Protein AF-A0A2E8RL65-F1 (afdb_monomer)

Structure (mmCIF, N/CA/C/O backbone):
data_AF-A0A2E8RL65-F1
#
_entry.id   AF-A0A2E8RL65-F1
#
loop_
_atom_site.group_PDB
_atom_site.id
_atom_site.type_symbol
_atom_site.label_atom_id
_atom_site.label_alt_id
_atom_site.label_comp_id
_atom_site.label_asym_id
_atom_site.label_entity_id
_atom_site.label_seq_id
_atom_site.pdbx_PDB_ins_code
_atom_site.Cartn_x
_atom_site.Cartn_y
_atom_site.Cartn_z
_atom_site.occupancy
_atom_site.B_iso_or_equiv
_atom_site.auth_seq_id
_atom_site.auth_comp_id
_atom_site.auth_asym_id
_atom_site.auth_atom_id
_atom_site.pdbx_PDB_model_num
ATOM 1 N N . MET A 1 1 ? -11.481 -16.971 -0.835 1.00 38.06 1 MET A N 1
ATOM 2 C CA . MET A 1 1 ? -11.045 -15.606 -0.467 1.00 38.06 1 MET A CA 1
ATOM 3 C C . MET A 1 1 ? -11.999 -15.081 0.589 1.00 38.06 1 MET A C 1
ATOM 5 O O . MET A 1 1 ? -13.199 -15.176 0.374 1.00 38.06 1 MET A O 1
ATOM 9 N N . LEU A 1 2 ? -11.493 -14.593 1.722 1.00 47.88 2 LEU A N 1
ATOM 10 C CA . LEU A 1 2 ? -12.307 -13.870 2.701 1.00 47.88 2 LEU A CA 1
ATOM 11 C C . LEU A 1 2 ? -12.476 -12.434 2.198 1.00 47.88 2 LEU A C 1
ATOM 13 O O . LEU A 1 2 ? -11.500 -11.692 2.124 1.00 47.88 2 LEU A O 1
ATOM 17 N N . SER A 1 3 ? -13.695 -12.054 1.826 1.00 72.75 3 SER A N 1
ATOM 18 C CA . SER A 1 3 ? -14.022 -10.657 1.536 1.00 72.75 3 SER A CA 1
ATOM 19 C C . SER A 1 3 ? -14.294 -9.938 2.852 1.00 72.75 3 SER A C 1
ATOM 21 O O . SER A 1 3 ? -15.308 -10.195 3.507 1.00 72.75 3 SER A O 1
ATOM 23 N N . LEU A 1 4 ? -13.371 -9.065 3.252 1.00 78.19 4 LEU A N 1
ATOM 24 C CA . LEU A 1 4 ? -13.542 -8.214 4.425 1.00 78.19 4 LEU A CA 1
ATOM 25 C C . LEU A 1 4 ? -14.725 -7.256 4.204 1.00 78.19 4 LEU A C 1
ATOM 27 O O . LEU A 1 4 ? -14.894 -6.705 3.117 1.00 78.19 4 LEU A O 1
ATOM 31 N N . GLN A 1 5 ? -15.544 -7.091 5.235 1.00 83.12 5 GLN A N 1
ATOM 32 C CA . GLN A 1 5 ? -16.647 -6.141 5.312 1.00 83.12 5 GLN A CA 1
ATOM 33 C C . GLN A 1 5 ? -16.114 -4.809 5.838 1.00 83.12 5 GLN A C 1
ATOM 35 O O . GLN A 1 5 ? -15.215 -4.844 6.671 1.00 83.12 5 GLN A O 1
ATOM 40 N N . PRO A 1 6 ? -16.635 -3.667 5.368 1.00 78.19 6 PRO A N 1
ATOM 41 C CA . PRO A 1 6 ? -16.271 -2.349 5.880 1.00 78.19 6 PRO A CA 1
ATOM 42 C C . PRO A 1 6 ? -16.729 -2.146 7.326 1.00 78.19 6 PRO A C 1
ATOM 44 O O . PRO A 1 6 ? -17.664 -2.802 7.781 1.00 78.19 6 PRO A O 1
ATOM 47 N N . GLU A 1 7 ? -16.081 -1.214 8.028 1.00 79.81 7 GLU A N 1
ATOM 48 C CA . GLU A 1 7 ? -16.399 -0.823 9.420 1.00 79.81 7 GLU A CA 1
ATOM 49 C C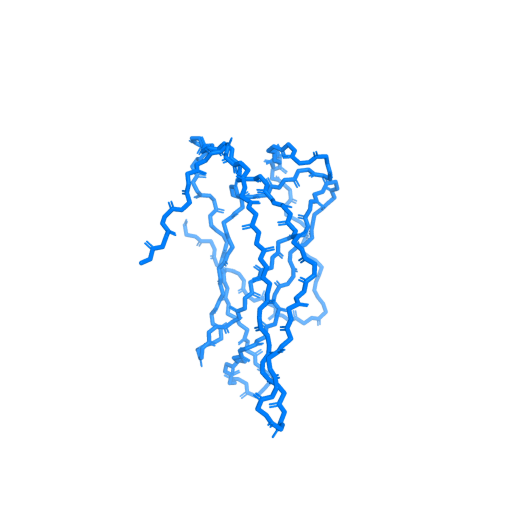 . GLU A 1 7 ? -16.412 -1.988 10.414 1.00 79.81 7 GLU A C 1
ATOM 51 O O . GLU A 1 7 ? -16.988 -1.915 11.498 1.00 79.81 7 GLU A O 1
ATOM 56 N N . GLN A 1 8 ? -15.726 -3.068 10.059 1.00 79.94 8 GLN A N 1
ATOM 57 C CA . GLN A 1 8 ? -15.658 -4.281 10.845 1.00 79.94 8 GLN A CA 1
ATOM 58 C C . GLN A 1 8 ? -14.250 -4.452 11.406 1.00 79.94 8 GLN A C 1
ATOM 60 O O . GLN A 1 8 ? -13.251 -4.383 10.679 1.00 79.94 8 GLN A O 1
ATOM 65 N N . THR A 1 9 ? -14.176 -4.708 12.712 1.00 81.19 9 THR A N 1
ATOM 66 C CA . THR A 1 9 ? -12.943 -5.129 13.381 1.00 81.19 9 THR A CA 1
ATOM 67 C C . THR A 1 9 ? -12.696 -6.608 13.126 1.00 81.19 9 THR A C 1
ATOM 69 O O . THR A 1 9 ? -13.578 -7.442 13.350 1.00 81.19 9 THR A O 1
ATOM 72 N N . TYR A 1 10 ? -11.483 -6.916 12.682 1.00 78.19 10 TYR A N 1
ATOM 73 C CA . TYR A 1 10 ? -10.963 -8.254 12.445 1.00 78.19 10 TYR A CA 1
ATOM 74 C C . TYR A 1 10 ? -9.807 -8.541 13.385 1.00 78.19 10 TYR A C 1
ATOM 76 O O . TYR A 1 10 ? -9.054 -7.641 13.751 1.00 78.19 10 TYR A O 1
ATOM 84 N N . PHE A 1 11 ? -9.649 -9.816 13.722 1.00 81.50 11 PHE A N 1
ATOM 85 C CA . PHE A 1 11 ? -8.525 -10.324 14.491 1.00 81.50 11 PHE A CA 1
ATOM 86 C C . PHE A 1 11 ? -7.680 -11.215 13.588 1.00 81.50 11 PHE A C 1
ATOM 88 O O . PHE A 1 11 ? -8.214 -12.066 12.877 1.00 81.50 11 PHE A O 1
ATOM 95 N N . VAL A 1 12 ? -6.370 -11.006 13.601 1.00 73.44 12 VAL A N 1
ATOM 96 C CA . VAL A 1 12 ? -5.412 -11.748 12.784 1.00 73.44 12 VAL A CA 1
ATOM 97 C C . VAL A 1 12 ? -4.299 -12.295 13.664 1.00 73.44 12 VAL A C 1
ATOM 99 O O . VAL A 1 12 ? -3.826 -11.629 14.585 1.00 73.44 12 VAL A O 1
ATOM 102 N N . GLN A 1 13 ? -3.877 -13.518 13.364 1.00 83.94 13 GLN A N 1
ATOM 103 C CA . GLN A 1 13 ? -2.719 -14.158 13.964 1.00 83.94 13 GLN A CA 1
ATOM 104 C C . GLN A 1 13 ? -1.853 -14.706 12.837 1.00 83.94 13 GLN A C 1
ATOM 106 O O . GLN A 1 13 ? -2.343 -15.440 11.979 1.00 83.94 13 GLN A O 1
ATOM 111 N N . ALA A 1 14 ? -0.581 -14.321 12.817 1.00 70.06 14 ALA A N 1
ATOM 112 C CA . ALA A 1 14 ? 0.371 -14.879 11.875 1.00 70.06 14 ALA A CA 1
ATOM 113 C C . ALA A 1 14 ? 0.848 -16.244 12.375 1.00 70.06 14 ALA A C 1
ATOM 115 O O . ALA A 1 14 ? 1.108 -16.425 13.566 1.00 70.06 14 ALA A O 1
ATOM 116 N N . GLU A 1 15 ? 0.996 -17.177 11.444 1.00 85.62 15 GLU A N 1
ATOM 117 C CA . GLU A 1 15 ? 1.612 -18.478 11.654 1.00 85.62 15 GLU A CA 1
ATOM 118 C C . GLU A 1 15 ? 2.896 -18.542 10.826 1.00 85.62 15 GLU A C 1
ATOM 120 O O . GLU A 1 15 ? 2.907 -18.178 9.649 1.00 85.62 15 GLU A O 1
ATOM 125 N N . VAL A 1 16 ? 3.992 -18.975 11.443 1.00 69.31 16 VAL A N 1
ATOM 126 C CA . VAL A 1 16 ? 5.285 -19.146 10.780 1.00 69.31 16 VAL A CA 1
ATOM 127 C C . VAL A 1 16 ? 5.808 -20.535 11.093 1.00 69.31 16 VAL A C 1
ATOM 129 O O . VAL A 1 16 ? 5.847 -20.939 12.250 1.00 69.31 16 VAL A O 1
ATOM 132 N N . THR A 1 17 ? 6.256 -21.248 10.065 1.00 80.00 17 THR A N 1
ATOM 133 C CA . THR A 1 17 ? 6.977 -22.513 10.227 1.00 80.00 17 THR A CA 1
ATOM 134 C C . THR A 1 17 ? 8.474 -22.245 10.123 1.00 80.00 17 THR A C 1
ATOM 136 O O . THR A 1 17 ? 8.925 -21.631 9.153 1.00 80.00 17 THR A O 1
ATOM 139 N N . ASP A 1 18 ? 9.252 -22.657 11.123 1.00 76.81 18 ASP A N 1
ATOM 140 C CA . ASP A 1 18 ? 10.709 -22.527 11.071 1.00 76.81 18 ASP A CA 1
ATOM 141 C C . ASP A 1 18 ? 11.373 -23.632 10.229 1.00 76.81 18 ASP A C 1
ATOM 143 O O . ASP A 1 18 ? 10.727 -24.533 9.694 1.00 76.81 18 ASP A O 1
ATOM 147 N N . ARG A 1 19 ? 12.700 -23.556 10.076 1.00 73.94 19 ARG A N 1
ATOM 148 C CA . ARG A 1 19 ? 13.472 -24.497 9.243 1.00 73.94 19 ARG A CA 1
ATOM 149 C C . ARG A 1 19 ? 13.447 -25.934 9.772 1.00 73.94 19 ARG A C 1
ATOM 151 O O . ARG A 1 19 ? 13.831 -26.844 9.044 1.00 73.94 19 ARG A O 1
ATOM 158 N N . GLN A 1 20 ? 13.037 -26.130 11.022 1.00 86.56 20 GLN A N 1
ATOM 159 C CA . GLN A 1 20 ? 12.898 -27.426 11.675 1.00 86.56 20 GLN A CA 1
ATOM 160 C C . GLN A 1 20 ? 11.460 -27.960 11.588 1.00 86.56 20 GLN A C 1
ATOM 162 O O . GLN A 1 20 ? 11.184 -29.042 12.102 1.00 86.56 20 GLN A O 1
ATOM 167 N N . GLY A 1 21 ? 10.552 -27.230 10.930 1.00 86.56 21 GLY A N 1
ATOM 168 C CA . GLY A 1 21 ? 9.146 -27.602 10.802 1.00 86.56 21 GLY A CA 1
ATOM 169 C C . GLY A 1 21 ? 8.303 -27.236 12.023 1.00 86.56 21 GLY A C 1
ATOM 170 O O . GLY A 1 21 ? 7.159 -27.678 12.118 1.00 86.56 21 GLY A O 1
ATOM 171 N N . VAL A 1 22 ? 8.835 -26.450 12.965 1.00 89.62 22 VAL A N 1
ATOM 172 C CA . VAL A 1 22 ? 8.083 -26.033 14.151 1.00 89.62 22 VAL A CA 1
ATOM 173 C C . VAL A 1 22 ? 7.235 -24.816 13.810 1.00 89.62 22 VAL A C 1
ATOM 175 O O . VAL A 1 22 ? 7.737 -23.793 13.341 1.00 89.62 22 VAL A O 1
ATOM 178 N N . V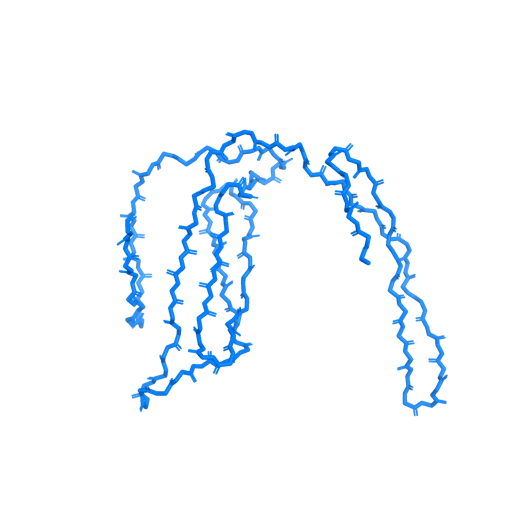AL A 1 23 ? 5.939 -24.929 14.088 1.00 87.75 23 VAL A N 1
ATOM 179 C CA . VAL A 1 23 ? 4.969 -23.850 13.915 1.00 87.75 23 VAL A CA 1
ATOM 180 C C . VAL A 1 23 ? 5.021 -22.899 15.111 1.00 87.75 23 VAL A C 1
ATOM 182 O O . VAL A 1 23 ? 5.007 -23.322 16.268 1.00 87.75 23 VAL A O 1
ATOM 185 N N . LYS A 1 24 ? 5.080 -21.598 14.832 1.00 73.50 24 LYS A N 1
ATOM 186 C CA . LYS A 1 24 ? 5.033 -20.510 15.811 1.00 73.50 24 LYS A CA 1
ATOM 187 C C . LYS A 1 24 ? 3.933 -19.535 15.431 1.00 73.50 24 LYS A 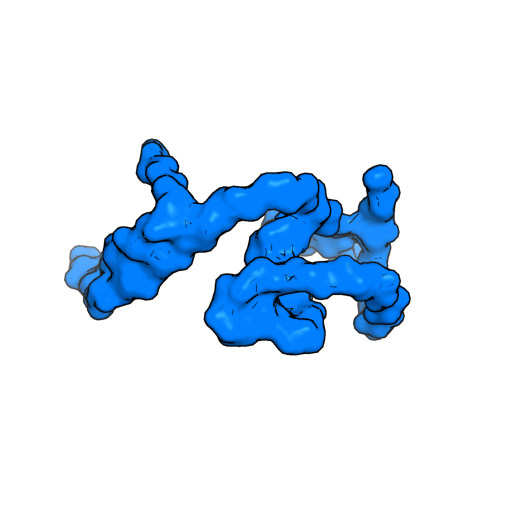C 1
ATOM 189 O O . LYS A 1 24 ? 3.756 -19.221 14.257 1.00 73.50 24 LYS A O 1
ATOM 194 N N . HIS A 1 25 ? 3.255 -19.007 16.440 1.00 77.00 25 HIS A N 1
ATOM 195 C CA . HIS A 1 25 ? 2.202 -18.019 16.254 1.00 77.00 25 HIS A CA 1
ATOM 196 C C . HIS A 1 25 ? 2.632 -16.652 16.784 1.00 77.00 25 HIS A C 1
ATOM 198 O O . HIS A 1 25 ? 3.316 -16.558 17.806 1.00 77.00 25 HIS A O 1
ATOM 204 N N . SER A 1 26 ? 2.202 -15.586 16.112 1.00 67.75 26 SER A N 1
ATOM 205 C CA . SER A 1 26 ? 2.278 -14.233 16.662 1.00 67.75 26 SER A CA 1
ATOM 206 C C . SER A 1 26 ? 1.239 -14.031 17.778 1.00 67.75 26 SER A C 1
ATOM 208 O O . SER A 1 26 ? 0.303 -14.826 17.921 1.00 67.75 26 SER A O 1
ATOM 210 N N . PRO A 1 27 ? 1.321 -12.924 18.536 1.00 73.31 27 PRO A N 1
ATOM 211 C CA . PRO A 1 27 ? 0.161 -12.398 19.246 1.00 73.31 27 PRO A CA 1
ATOM 212 C C . PRO A 1 27 ? -1.016 -12.159 18.289 1.00 73.31 27 PRO A C 1
ATOM 214 O O . PRO A 1 27 ? -0.815 -11.901 17.097 1.00 73.31 27 PRO A O 1
ATOM 217 N N . ILE A 1 28 ? -2.237 -12.224 18.823 1.00 75.94 28 ILE A N 1
ATOM 218 C CA . ILE A 1 28 ? -3.440 -11.827 18.088 1.00 75.94 28 ILE A CA 1
ATOM 219 C C . ILE A 1 28 ? -3.444 -10.302 17.989 1.00 75.94 28 ILE A C 1
ATOM 221 O O . ILE A 1 28 ? -3.409 -9.606 19.004 1.00 75.94 28 ILE A O 1
ATOM 225 N N . MET A 1 29 ? -3.491 -9.789 16.764 1.00 58.97 29 MET A N 1
ATOM 226 C CA . MET A 1 29 ? -3.636 -8.365 16.474 1.00 58.97 29 MET A CA 1
ATOM 227 C C . MET A 1 29 ? -5.056 -8.088 16.000 1.00 58.97 29 MET A C 1
ATOM 229 O O . MET A 1 29 ? -5.702 -8.970 15.438 1.00 58.97 29 MET A O 1
ATOM 233 N N . SER A 1 30 ? -5.532 -6.860 16.186 1.00 71.31 30 SER A N 1
ATOM 234 C CA . SER A 1 30 ? -6.807 -6.428 15.615 1.00 71.31 30 SER A CA 1
ATOM 235 C C . SER A 1 30 ? -6.613 -5.259 14.666 1.00 71.31 30 SER A C 1
ATOM 237 O O . SER A 1 30 ? -5.729 -4.430 14.880 1.00 71.31 30 SER A O 1
ATOM 239 N N . PHE A 1 31 ? -7.435 -5.201 13.625 1.00 68.62 31 PHE A N 1
ATOM 240 C CA . PHE A 1 31 ? -7.543 -4.042 12.751 1.00 68.62 31 PHE A CA 1
ATOM 241 C C . PHE A 1 31 ? -9.010 -3.803 12.404 1.00 68.62 31 PHE A C 1
ATOM 243 O O . PHE A 1 31 ? -9.771 -4.753 12.217 1.00 68.62 31 PHE A O 1
ATOM 250 N N . THR A 1 32 ? -9.413 -2.541 12.307 1.00 66.38 32 THR A N 1
ATOM 251 C CA . THR A 1 32 ? -10.753 -2.161 11.851 1.00 66.38 32 THR A CA 1
ATOM 252 C C . THR A 1 32 ? -10.664 -1.718 10.404 1.00 66.38 32 THR A C 1
ATOM 254 O O . THR A 1 32 ? -9.872 -0.847 10.046 1.00 66.38 32 THR A O 1
ATOM 257 N N . THR A 1 33 ? -11.454 -2.357 9.552 1.00 64.06 33 THR A N 1
ATOM 258 C CA . THR A 1 33 ? -11.617 -1.924 8.164 1.00 64.06 33 THR A CA 1
ATOM 259 C C . THR A 1 33 ? -12.333 -0.580 8.118 1.00 64.06 33 THR A C 1
ATOM 261 O O . THR A 1 33 ? -13.193 -0.274 8.939 1.00 64.06 33 THR A O 1
ATOM 264 N N . SER A 1 34 ? -11.969 0.252 7.152 1.00 60.16 34 SER A N 1
ATOM 265 C CA . SER A 1 34 ? -12.610 1.554 6.982 1.00 60.16 34 SER A CA 1
ATOM 266 C C . SER A 1 34 ? -14.053 1.430 6.492 1.00 60.16 34 SER A C 1
ATOM 268 O O . SER A 1 34 ? -14.412 0.439 5.855 1.00 60.16 34 SER A O 1
ATOM 270 N N . ALA A 1 35 ? -14.841 2.485 6.708 1.00 62.72 35 ALA A N 1
ATOM 271 C CA . ALA A 1 35 ? -16.058 2.736 5.938 1.00 62.72 35 ALA A CA 1
ATOM 272 C C . ALA A 1 35 ? -15.763 2.697 4.441 1.00 62.72 35 ALA A C 1
ATOM 274 O O . ALA A 1 35 ? -14.709 3.176 3.998 1.00 62.72 35 ALA A O 1
ATOM 275 N N . VAL A 1 36 ? -16.699 2.152 3.657 1.00 62.53 36 VAL A N 1
ATOM 276 C CA . VAL A 1 36 ? -16.660 2.330 2.202 1.00 62.53 36 VAL A CA 1
ATOM 277 C C . VAL A 1 36 ? -16.947 3.798 1.946 1.00 62.53 36 VAL A C 1
ATOM 279 O O . VAL A 1 36 ? -18.092 4.241 1.965 1.00 62.53 36 VAL A O 1
ATOM 282 N N . GLY A 1 37 ? -15.889 4.570 1.724 1.00 57.12 37 GLY A N 1
ATOM 283 C CA . GLY A 1 37 ? -16.046 5.901 1.174 1.00 57.12 37 GLY A CA 1
ATOM 284 C C . GLY A 1 37 ? -16.670 5.780 -0.213 1.00 57.12 37 GLY A C 1
ATOM 285 O O . GLY A 1 37 ? -16.175 5.037 -1.054 1.00 57.12 37 GLY A O 1
ATOM 286 N N . THR A 1 38 ? -17.716 6.554 -0.488 1.00 50.75 38 THR A N 1
ATOM 287 C CA . THR A 1 38 ? -18.231 6.771 -1.852 1.00 50.75 38 THR A CA 1
ATOM 288 C C . THR A 1 38 ? -17.315 7.685 -2.675 1.00 50.75 38 THR A C 1
ATOM 290 O O . THR A 1 38 ? -17.711 8.180 -3.730 1.00 50.75 38 THR A O 1
ATOM 293 N N . GLY A 1 39 ? -16.108 7.972 -2.173 1.00 51.34 39 GLY A N 1
ATOM 294 C CA . GLY A 1 39 ? -15.118 8.773 -2.871 1.00 51.34 39 GLY A CA 1
ATOM 295 C C . GLY A 1 39 ? -14.784 8.107 -4.196 1.00 51.34 39 GLY A C 1
ATOM 296 O O . GLY A 1 39 ? -14.516 6.906 -4.240 1.00 51.34 39 GLY A O 1
ATOM 297 N N . GLN A 1 40 ? -14.820 8.879 -5.282 1.00 54.84 40 GLN A N 1
ATOM 298 C CA . GLN A 1 40 ? -14.352 8.367 -6.559 1.00 54.84 40 GLN A CA 1
ATOM 299 C C . GLN A 1 40 ? -12.909 7.879 -6.380 1.00 54.84 40 GLN A C 1
ATOM 301 O O . GLN A 1 40 ? -12.090 8.630 -5.836 1.00 54.84 40 GLN A O 1
ATOM 306 N N . PRO A 1 41 ? -12.593 6.630 -6.766 1.00 63.59 41 PRO A N 1
ATOM 307 C CA . PRO A 1 41 ? -11.252 6.100 -6.611 1.00 63.59 41 PRO A CA 1
ATOM 308 C C . PRO A 1 41 ? -10.292 6.996 -7.383 1.00 63.59 41 PRO A C 1
ATOM 310 O O . PRO A 1 41 ? -10.342 7.078 -8.608 1.00 63.59 41 PRO A O 1
ATOM 313 N N . LYS A 1 42 ? -9.423 7.691 -6.651 1.00 76.25 42 LYS A N 1
ATOM 314 C CA . LYS A 1 42 ? -8.371 8.499 -7.249 1.00 76.25 42 LYS A CA 1
ATOM 315 C C . LYS A 1 42 ? -7.108 7.665 -7.256 1.00 76.25 42 LYS A C 1
ATOM 317 O O . LYS A 1 42 ? -6.397 7.590 -6.260 1.00 76.25 42 LYS A O 1
ATOM 322 N N . VAL A 1 43 ? -6.885 6.966 -8.359 1.00 79.69 43 VAL A N 1
ATOM 323 C CA . VAL A 1 43 ? -5.735 6.079 -8.513 1.00 79.69 43 VAL A CA 1
ATOM 324 C C . VAL A 1 43 ? -4.557 6.882 -9.042 1.00 79.69 43 VAL A C 1
ATOM 326 O O . VAL A 1 43 ? -4.681 7.586 -10.039 1.00 79.69 43 V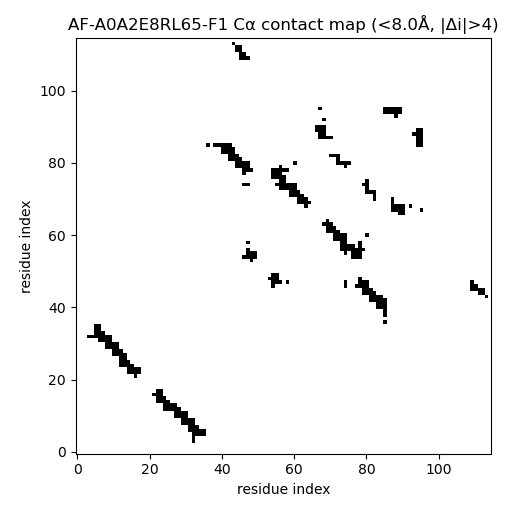AL A O 1
ATOM 329 N N . VAL A 1 44 ? -3.408 6.752 -8.389 1.00 80.25 44 VAL A N 1
ATOM 330 C CA . VAL A 1 44 ? -2.117 7.111 -8.977 1.00 80.25 44 VAL A CA 1
ATOM 331 C C . VAL A 1 44 ? -1.366 5.838 -9.306 1.00 80.25 44 VAL A C 1
ATOM 333 O O . VAL A 1 44 ? -1.457 4.843 -8.587 1.00 80.25 44 VAL A O 1
ATOM 336 N N . TYR A 1 45 ? -0.643 5.859 -10.410 1.00 84.94 45 TYR A N 1
ATOM 337 C CA . TYR A 1 45 ? 0.118 4.721 -10.889 1.00 84.94 45 TYR A CA 1
ATOM 338 C C . TYR A 1 45 ? 1.397 5.216 -11.545 1.00 84.94 45 TYR A C 1
ATOM 340 O O . TYR A 1 45 ? 1.518 6.380 -11.937 1.00 84.94 45 TYR A O 1
ATOM 348 N N . GLY A 1 46 ? 2.359 4.318 -11.664 1.00 82.25 46 GLY A N 1
ATOM 349 C CA . GLY A 1 46 ? 3.626 4.629 -12.292 1.00 82.25 46 GLY A CA 1
ATOM 350 C C . GLY A 1 46 ? 4.415 3.374 -12.592 1.00 82.25 46 GLY A C 1
ATOM 351 O O . GLY A 1 46 ? 3.942 2.251 -12.403 1.00 82.25 46 GLY A O 1
ATOM 352 N N . LYS A 1 47 ? 5.633 3.586 -13.081 1.00 87.19 47 LYS A N 1
ATOM 353 C CA . LYS A 1 47 ? 6.575 2.523 -13.399 1.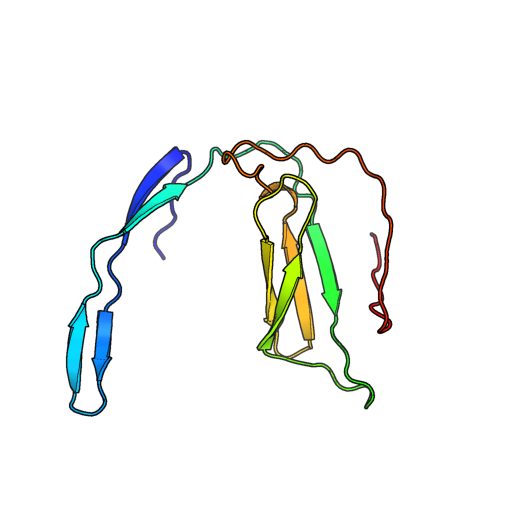00 87.19 47 LYS A CA 1
ATOM 354 C C . LYS A 1 47 ? 7.951 2.880 -12.859 1.00 87.19 47 LYS A C 1
ATOM 356 O O . LYS A 1 47 ? 8.413 3.998 -13.078 1.00 87.19 47 LYS A O 1
ATOM 361 N N . VAL A 1 48 ? 8.601 1.940 -12.183 1.00 79.00 48 VAL A N 1
ATOM 362 C CA . VAL A 1 48 ? 9.990 2.083 -11.739 1.00 79.00 48 VAL A CA 1
ATOM 363 C C . VAL A 1 48 ? 10.900 1.429 -12.772 1.00 79.00 48 VAL A C 1
ATOM 365 O O . VAL A 1 48 ? 10.776 0.241 -13.073 1.00 79.00 48 VAL A O 1
ATOM 368 N N . ILE A 1 49 ? 11.805 2.229 -13.327 1.00 84.25 49 ILE A N 1
ATOM 369 C CA . ILE A 1 49 ? 12.802 1.818 -14.314 1.00 84.25 49 ILE A CA 1
ATOM 370 C C . ILE A 1 49 ? 14.185 2.133 -13.739 1.00 84.25 49 ILE A C 1
ATOM 372 O O . ILE A 1 49 ? 14.387 3.218 -13.194 1.00 84.25 49 ILE A O 1
ATOM 376 N N . GLY A 1 50 ? 15.114 1.183 -13.830 1.00 77.56 50 GLY A N 1
ATOM 377 C CA . GLY A 1 50 ? 16.509 1.372 -13.449 1.00 77.56 50 GLY A CA 1
ATOM 378 C C . GLY A 1 50 ? 17.263 2.259 -14.440 1.00 77.56 50 GLY A C 1
ATOM 379 O O . GLY A 1 50 ? 16.798 2.535 -15.546 1.00 77.56 50 GLY A O 1
ATOM 380 N N . LEU A 1 51 ? 18.468 2.692 -14.066 1.00 82.06 51 LEU A N 1
ATOM 381 C CA . LEU A 1 51 ? 19.334 3.488 -14.950 1.00 82.06 51 LEU A CA 1
ATOM 382 C C . LEU A 1 51 ? 19.775 2.722 -16.211 1.00 82.06 51 LEU A C 1
ATOM 384 O O . LEU A 1 51 ? 20.180 3.333 -17.197 1.00 82.06 51 LEU A O 1
ATOM 388 N N . ASP A 1 52 ? 19.668 1.396 -16.189 1.00 86.50 52 ASP A N 1
ATOM 389 C CA . ASP A 1 52 ? 19.882 0.493 -17.321 1.00 86.50 52 ASP A CA 1
ATOM 390 C C . ASP A 1 52 ? 18.685 0.429 -18.291 1.00 86.50 52 ASP A C 1
ATOM 392 O O . ASP A 1 52 ? 18.761 -0.226 -19.330 1.00 86.50 52 ASP A O 1
ATOM 396 N N . GLY A 1 53 ? 17.581 1.114 -17.978 1.00 83.56 53 GLY A N 1
ATOM 397 C CA . GLY A 1 53 ? 16.354 1.095 -18.768 1.00 83.56 53 GLY A CA 1
ATOM 398 C C . GLY A 1 53 ? 15.476 -0.136 -18.528 1.00 83.56 53 GLY A C 1
ATOM 399 O O . GLY A 1 53 ? 14.418 -0.253 -19.157 1.00 83.56 53 GLY A O 1
ATOM 400 N N . HIS A 1 54 ? 15.860 -1.036 -17.619 1.00 86.81 54 HIS A N 1
ATOM 401 C CA . HIS A 1 54 ? 15.079 -2.221 -17.284 1.00 86.81 54 HIS A CA 1
ATOM 402 C C . HIS A 1 54 ? 14.086 -1.944 -16.144 1.00 86.81 54 HIS A C 1
ATOM 404 O O . HIS A 1 54 ? 14.356 -1.129 -15.260 1.00 86.81 54 HIS A O 1
ATOM 410 N N . PRO A 1 55 ? 12.907 -2.592 -16.135 1.00 87.25 55 PRO A N 1
ATOM 411 C CA . PRO A 1 55 ? 11.982 -2.459 -15.019 1.00 87.25 55 PRO A CA 1
ATOM 412 C C . PRO A 1 55 ? 12.550 -3.005 -13.713 1.00 87.25 55 PRO A C 1
ATOM 414 O O . PRO A 1 55 ? 13.199 -4.051 -13.710 1.00 87.25 55 PRO A O 1
ATOM 417 N N . LYS A 1 56 ? 12.239 -2.335 -12.600 1.00 80.50 56 LYS A N 1
ATOM 418 C CA . LYS A 1 56 ? 12.574 -2.823 -11.259 1.00 80.50 56 LYS A CA 1
ATOM 419 C C . LYS A 1 56 ? 11.347 -3.444 -10.595 1.00 80.50 56 LYS A C 1
ATOM 421 O O . LYS A 1 56 ? 10.414 -2.731 -10.220 1.00 80.50 56 LYS A O 1
ATOM 426 N N . ALA A 1 57 ? 11.351 -4.767 -10.484 1.00 88.19 57 ALA A N 1
ATOM 427 C CA . ALA A 1 57 ? 10.318 -5.542 -9.805 1.00 88.19 57 ALA A CA 1
ATOM 428 C C . ALA A 1 57 ? 10.553 -5.607 -8.289 1.00 88.19 57 ALA A C 1
ATOM 430 O O . ALA A 1 57 ? 11.678 -5.409 -7.834 1.00 88.19 57 ALA A O 1
ATOM 431 N N . ASP A 1 58 ? 9.495 -5.907 -7.533 1.00 85.00 58 ASP A N 1
ATOM 432 C CA . ASP A 1 58 ? 9.513 -6.102 -6.077 1.00 85.00 58 ASP A CA 1
ATOM 433 C C . ASP A 1 58 ? 9.976 -4.881 -5.257 1.00 85.00 58 ASP A C 1
ATOM 435 O O . ASP A 1 58 ? 10.233 -4.993 -4.056 1.00 85.00 58 ASP A O 1
ATOM 439 N N . GLU A 1 59 ? 10.026 -3.698 -5.869 1.00 80.94 59 GLU A N 1
ATOM 440 C CA . GLU A 1 59 ? 10.417 -2.450 -5.218 1.00 80.94 59 GLU A CA 1
ATOM 441 C C . GLU A 1 59 ? 9.269 -1.896 -4.375 1.00 80.94 59 GLU A C 1
ATOM 443 O O . GLU A 1 59 ? 8.109 -1.889 -4.795 1.00 80.94 59 GLU A O 1
ATOM 448 N N . LEU A 1 60 ? 9.603 -1.370 -3.197 1.00 79.31 60 LEU A N 1
ATOM 449 C CA . LEU A 1 60 ? 8.647 -0.703 -2.324 1.00 79.31 60 LEU A CA 1
ATOM 450 C C . LEU A 1 60 ? 8.478 0.761 -2.743 1.00 79.31 60 LEU A C 1
ATOM 452 O O . LEU A 1 60 ? 9.405 1.563 -2.640 1.00 79.31 60 LEU A O 1
ATOM 456 N N . VAL A 1 61 ? 7.266 1.127 -3.146 1.00 78.94 61 VAL A N 1
ATOM 457 C CA . VAL A 1 61 ? 6.862 2.516 -3.369 1.00 78.94 61 VAL A CA 1
ATOM 458 C C . VAL A 1 61 ? 6.183 3.030 -2.109 1.00 78.94 61 VAL A C 1
ATOM 460 O O . VAL A 1 61 ? 5.174 2.480 -1.664 1.00 78.94 61 VAL A O 1
ATOM 463 N N . VAL A 1 62 ? 6.740 4.100 -1.546 1.00 80.81 62 VAL A N 1
ATOM 464 C CA . VAL A 1 62 ? 6.248 4.747 -0.328 1.00 80.81 62 VAL A CA 1
ATOM 465 C C . VAL A 1 62 ? 5.672 6.108 -0.693 1.00 80.81 62 VAL A C 1
ATOM 467 O O . VAL A 1 62 ? 6.396 6.991 -1.148 1.00 80.81 62 VAL A O 1
ATOM 470 N N . LEU A 1 63 ? 4.372 6.288 -0.475 1.00 80.25 63 LEU A N 1
ATOM 471 C CA . LEU A 1 63 ? 3.715 7.583 -0.592 1.00 80.25 63 LEU A CA 1
ATOM 472 C C . LEU A 1 63 ? 3.499 8.155 0.808 1.00 80.25 63 LEU A C 1
ATOM 474 O O . LEU A 1 63 ? 2.765 7.587 1.621 1.00 80.25 63 LEU A O 1
ATOM 478 N N . THR A 1 64 ? 4.115 9.303 1.062 1.00 80.75 64 THR A N 1
ATOM 479 C CA . THR A 1 64 ? 3.883 10.111 2.256 1.00 80.75 64 THR A CA 1
ATOM 480 C C . THR A 1 64 ? 3.250 11.438 1.860 1.00 80.75 64 THR A C 1
ATOM 482 O O . THR A 1 64 ? 3.589 12.037 0.840 1.00 80.75 64 THR A O 1
ATOM 485 N N . ALA A 1 65 ?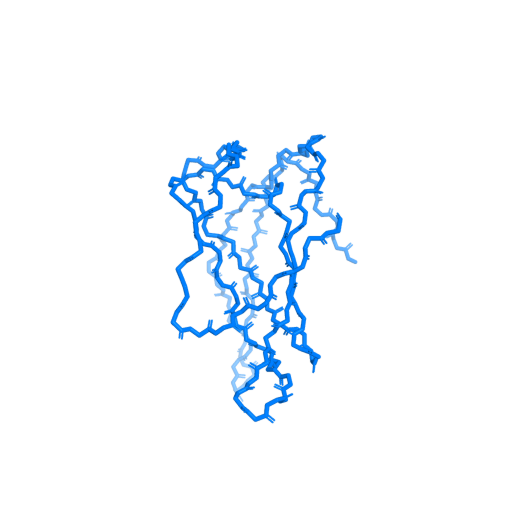 2.317 11.906 2.679 1.00 81.06 65 ALA A N 1
ATOM 486 C CA . ALA A 1 65 ? 1.790 13.260 2.611 1.00 81.06 65 ALA A CA 1
ATOM 487 C C . ALA A 1 65 ? 1.660 13.825 4.028 1.00 81.06 65 ALA A C 1
ATOM 489 O O . ALA A 1 65 ? 1.495 13.073 4.995 1.00 81.06 65 ALA A O 1
ATOM 490 N N . THR A 1 66 ? 1.737 15.148 4.151 1.00 82.88 66 THR A N 1
ATOM 491 C CA . THR A 1 66 ? 1.570 15.858 5.424 1.00 82.88 66 THR A CA 1
ATOM 492 C C . THR A 1 66 ? 0.271 15.436 6.104 1.00 82.88 66 THR A C 1
ATOM 494 O O . THR A 1 66 ? -0.768 15.376 5.451 1.00 82.88 66 THR A O 1
ATOM 497 N N . GLU A 1 67 ? 0.341 15.128 7.402 1.00 85.38 67 GLU A N 1
ATOM 498 C CA . GLU A 1 67 ? -0.806 14.714 8.229 1.00 85.38 67 GLU A CA 1
ATOM 499 C C . GLU A 1 67 ? -1.532 13.444 7.750 1.00 85.38 67 GLU A C 1
ATOM 501 O O . GLU A 1 67 ? -2.632 13.154 8.218 1.00 85.38 67 GLU A O 1
ATOM 506 N N . SER A 1 68 ? -0.911 12.645 6.877 1.00 84.56 68 SER A N 1
ATOM 507 C CA . SER A 1 68 ? -1.458 11.367 6.410 1.00 84.56 68 SER A CA 1
ATOM 508 C C . SER A 1 68 ? -0.716 10.156 6.976 1.00 84.56 68 SER A C 1
ATOM 510 O O . SER A 1 68 ? 0.468 10.223 7.309 1.00 84.56 68 SER A O 1
ATOM 512 N N . GLN A 1 69 ? -1.413 9.026 7.044 1.00 84.69 69 GLN A N 1
ATOM 513 C CA . GLN A 1 69 ? -0.784 7.714 7.146 1.00 84.69 69 GLN A CA 1
ATOM 514 C C . GLN A 1 69 ? -0.125 7.342 5.813 1.00 84.69 69 GLN A C 1
ATOM 516 O O . GLN A 1 69 ? -0.645 7.641 4.737 1.00 84.69 69 GLN A O 1
ATOM 521 N N . THR A 1 70 ? 1.006 6.645 5.893 1.00 80.56 70 THR A N 1
ATOM 522 C CA . THR A 1 70 ? 1.755 6.172 4.726 1.00 80.56 70 THR A CA 1
ATOM 523 C C . THR A 1 70 ? 0.936 5.189 3.892 1.00 80.56 70 THR A C 1
ATOM 525 O O . THR A 1 70 ? 0.360 4.242 4.429 1.00 80.56 70 THR A O 1
ATOM 528 N N . LEU A 1 71 ? 0.965 5.357 2.568 1.00 80.62 71 LEU A N 1
ATOM 529 C CA . LEU A 1 71 ? 0.511 4.334 1.628 1.00 80.62 71 LEU A CA 1
ATOM 530 C C . LEU A 1 71 ? 1.707 3.616 1.003 1.00 80.62 71 LEU A C 1
ATOM 532 O O . LEU A 1 71 ? 2.721 4.234 0.678 1.00 80.62 71 LEU A O 1
ATOM 536 N N . LEU A 1 72 ? 1.567 2.304 0.827 1.00 82.94 72 LEU A N 1
ATOM 537 C CA . LEU A 1 72 ? 2.604 1.432 0.289 1.00 82.94 72 LEU A CA 1
ATOM 538 C C . LEU A 1 72 ? 2.073 0.680 -0.927 1.00 82.94 72 LEU A C 1
ATOM 540 O O . LEU A 1 72 ? 0.953 0.167 -0.904 1.00 82.94 72 LEU A O 1
ATOM 544 N N . ALA A 1 73 ? 2.892 0.595 -1.967 1.00 82.62 73 ALA A N 1
ATOM 545 C CA . ALA A 1 73 ? 2.694 -0.310 -3.090 1.00 82.62 73 ALA A CA 1
ATOM 546 C C . ALA A 1 73 ? 3.987 -1.079 -3.350 1.00 82.62 73 ALA A C 1
ATOM 548 O O . ALA A 1 73 ? 5.073 -0.605 -3.024 1.00 82.62 73 ALA A O 1
ATOM 549 N N . GLN A 1 74 ? 3.867 -2.255 -3.953 1.00 84.31 74 GLN A N 1
ATOM 550 C CA . GLN A 1 74 ? 5.003 -3.002 -4.473 1.00 84.31 74 GLN A CA 1
ATOM 551 C C . GLN A 1 74 ? 4.930 -3.001 -5.996 1.00 84.31 74 GLN A C 1
ATOM 553 O O . GLN A 1 74 ? 3.832 -3.125 -6.550 1.00 84.31 74 GLN A O 1
ATOM 558 N N . THR A 1 75 ? 6.067 -2.834 -6.668 1.00 80.19 75 THR A N 1
ATOM 559 C CA . THR A 1 75 ? 6.101 -2.967 -8.123 1.00 80.19 75 THR A CA 1
ATOM 560 C C . THR A 1 75 ? 5.919 -4.419 -8.548 1.00 80.19 75 THR A C 1
ATOM 562 O O . THR A 1 75 ? 6.449 -5.340 -7.928 1.00 80.19 75 THR A O 1
ATOM 565 N N . ASP A 1 76 ? 5.175 -4.632 -9.629 1.00 90.06 76 ASP A N 1
ATOM 566 C CA . ASP A 1 76 ? 5.055 -5.946 -10.251 1.00 90.06 76 ASP A CA 1
ATOM 567 C C . ASP A 1 76 ? 6.318 -6.328 -11.048 1.00 90.06 76 ASP A C 1
ATOM 569 O O . ASP A 1 76 ? 7.281 -5.569 -11.160 1.00 90.06 76 ASP A O 1
ATOM 573 N N . HIS A 1 77 ? 6.303 -7.516 -11.656 1.00 94.25 77 HIS A N 1
ATOM 574 C CA . HIS A 1 77 ? 7.392 -8.030 -12.496 1.00 94.25 77 HIS A CA 1
ATOM 575 C C . HIS A 1 77 ? 7.741 -7.140 -13.706 1.00 94.25 77 HIS A C 1
ATOM 577 O O . HIS A 1 77 ? 8.797 -7.310 -14.314 1.00 94.25 77 HIS A O 1
ATOM 583 N N . GLN A 1 78 ? 6.866 -6.204 -14.078 1.00 92.81 78 GLN A N 1
ATOM 584 C CA . GLN A 1 78 ? 7.089 -5.222 -15.135 1.00 92.81 78 GLN A CA 1
ATOM 585 C C . GLN A 1 78 ? 7.418 -3.834 -14.577 1.00 92.81 78 GLN A C 1
ATOM 587 O O . GLN A 1 78 ? 7.507 -2.886 -15.357 1.00 92.81 78 GLN A O 1
ATOM 592 N N . GLY A 1 79 ? 7.627 -3.695 -13.268 1.00 82.00 79 GLY A N 1
ATOM 593 C CA . GLY A 1 79 ? 7.953 -2.441 -12.599 1.00 82.00 79 GLY A CA 1
ATOM 594 C C . GLY A 1 79 ? 6.760 -1.513 -12.373 1.00 82.00 79 GLY A C 1
ATOM 595 O O . GLY A 1 79 ? 6.972 -0.380 -11.939 1.00 82.00 79 GLY A O 1
ATOM 596 N N . TYR A 1 80 ? 5.528 -1.931 -12.681 1.00 87.94 80 TYR A N 1
ATOM 597 C CA . TYR A 1 80 ? 4.341 -1.098 -12.479 1.00 87.94 80 TYR A CA 1
ATOM 598 C C . TYR A 1 80 ? 3.860 -1.150 -11.036 1.00 87.94 80 TYR A C 1
ATOM 600 O O . TYR A 1 80 ? 3.915 -2.187 -10.384 1.00 87.94 80 TYR A O 1
ATOM 608 N N . TRP A 1 81 ? 3.328 -0.031 -10.556 1.00 86.38 81 TRP A N 1
ATOM 609 C CA . TRP A 1 81 ? 2.695 0.078 -9.246 1.00 86.38 81 TRP A CA 1
ATOM 610 C C . TRP A 1 81 ? 1.438 0.945 -9.337 1.00 86.38 81 TRP A C 1
ATOM 612 O O . TRP A 1 81 ? 1.303 1.777 -10.237 1.00 86.38 81 TRP A O 1
ATOM 622 N N . GLN A 1 82 ? 0.524 0.771 -8.382 1.00 87.19 82 GLN A N 1
ATOM 623 C CA . GLN A 1 82 ? -0.668 1.605 -8.243 1.00 87.19 82 GLN A CA 1
ATOM 624 C C . GLN A 1 82 ? -1.019 1.832 -6.772 1.00 87.19 82 GLN A C 1
ATOM 626 O O . GLN A 1 82 ? -0.843 0.946 -5.936 1.00 87.19 82 GLN A O 1
ATOM 631 N N . LEU A 1 83 ? -1.563 3.007 -6.470 1.00 83.94 83 LEU A N 1
ATOM 632 C CA . LEU A 1 83 ? -2.106 3.375 -5.168 1.00 83.94 83 LEU A CA 1
ATOM 633 C C . LEU A 1 83 ? -3.471 4.028 -5.349 1.00 83.94 83 LEU A C 1
ATOM 635 O O . LEU A 1 83 ? -3.633 4.950 -6.145 1.00 83.94 83 LEU A O 1
ATOM 639 N N . ASN A 1 84 ? -4.455 3.581 -4.572 1.00 85.00 84 ASN A N 1
ATOM 640 C CA . ASN A 1 84 ? -5.745 4.252 -4.485 1.00 85.00 84 ASN A CA 1
ATOM 641 C C . ASN A 1 84 ? -5.675 5.330 -3.401 1.00 85.00 84 ASN A C 1
ATOM 643 O O . ASN A 1 84 ? -5.714 5.020 -2.211 1.00 85.00 84 ASN A O 1
ATOM 647 N N . LEU A 1 85 ? -5.605 6.596 -3.804 1.00 80.19 85 LEU A N 1
ATOM 648 C CA . LEU A 1 85 ? -5.566 7.726 -2.880 1.00 80.19 85 LEU A CA 1
ATOM 649 C C . LEU A 1 85 ? -6.887 7.920 -2.122 1.00 80.19 85 LEU A C 1
ATOM 651 O O . LEU A 1 85 ? -6.897 8.573 -1.086 1.00 80.19 85 LEU A O 1
ATOM 655 N N . GLY A 1 86 ? -7.987 7.302 -2.570 1.00 77.88 86 GLY A N 1
ATOM 656 C CA . GLY A 1 86 ? -9.217 7.202 -1.777 1.00 77.88 86 GLY A CA 1
ATOM 657 C C . GLY A 1 86 ? -9.037 6.411 -0.473 1.00 77.88 86 GLY A C 1
ATOM 658 O O . GLY A 1 86 ? -9.840 6.552 0.447 1.00 77.88 86 GLY A O 1
ATOM 659 N N . ASN A 1 87 ? -7.963 5.620 -0.367 1.00 80.44 87 ASN A N 1
ATOM 660 C CA . ASN A 1 87 ? -7.588 4.919 0.859 1.00 80.44 87 ASN A CA 1
ATOM 661 C C . ASN A 1 87 ? -6.696 5.759 1.784 1.00 80.44 87 ASN A C 1
ATOM 663 O O . ASN A 1 87 ? -6.381 5.287 2.875 1.00 80.44 87 ASN A O 1
ATOM 667 N N . MET A 1 88 ? -6.267 6.964 1.384 1.00 82.75 88 MET A N 1
ATOM 668 C CA . MET A 1 88 ? -5.466 7.812 2.265 1.00 82.75 88 MET A CA 1
ATOM 669 C C . MET A 1 88 ? -6.260 8.166 3.521 1.00 82.75 88 MET A C 1
ATOM 671 O O . MET A 1 88 ? -7.436 8.542 3.457 1.00 82.75 88 MET A O 1
ATOM 675 N N . LYS A 1 89 ? -5.587 8.067 4.664 1.00 83.25 89 LYS A N 1
ATOM 676 C CA . LYS A 1 89 ? -6.123 8.431 5.973 1.00 83.25 89 LYS A CA 1
ATOM 677 C C . LYS A 1 89 ? -5.276 9.510 6.610 1.00 83.25 89 LYS A C 1
ATOM 679 O O . LYS A 1 89 ? -4.078 9.575 6.347 1.00 83.25 89 LY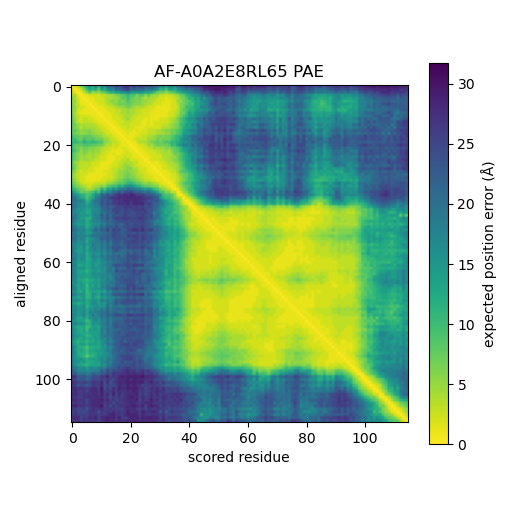S A O 1
ATOM 684 N N . THR A 1 90 ? -5.882 10.334 7.452 1.00 83.44 90 THR A N 1
ATOM 685 C CA . THR A 1 90 ? -5.140 11.204 8.363 1.00 83.44 90 THR A CA 1
ATOM 686 C C . THR A 1 90 ? -4.374 10.360 9.384 1.00 83.44 90 THR A C 1
ATOM 688 O O . THR A 1 90 ? -4.668 9.177 9.576 1.00 83.44 90 THR A O 1
ATOM 691 N N . VAL A 1 91 ? -3.429 10.959 10.108 1.00 82.69 91 VAL A N 1
ATOM 692 C CA . VAL A 1 91 ? -2.745 10.285 11.232 1.00 82.69 91 VAL A CA 1
ATOM 693 C C . VAL A 1 91 ? -3.710 9.758 12.307 1.00 82.69 91 VAL A C 1
ATOM 695 O O . VAL A 1 91 ? -3.386 8.786 12.983 1.00 82.69 91 VAL A O 1
ATOM 698 N N . THR A 1 92 ? -4.909 10.340 12.422 1.00 84.00 92 THR A N 1
ATOM 699 C CA . THR A 1 92 ? -5.984 9.908 13.332 1.00 84.00 92 THR A CA 1
ATOM 700 C C . THR A 1 92 ? -6.877 8.800 12.763 1.00 84.00 92 THR A C 1
ATOM 702 O O . THR A 1 92 ? -7.670 8.233 13.508 1.00 84.00 92 THR A O 1
ATOM 705 N N . GLY A 1 93 ? -6.727 8.438 11.483 1.00 77.56 93 GLY A N 1
ATOM 706 C CA . GLY A 1 93 ? -7.506 7.382 10.825 1.00 77.56 93 GLY A CA 1
ATOM 707 C C . GLY A 1 93 ? -8.745 7.871 10.065 1.00 77.56 93 GLY A C 1
ATOM 708 O O . GLY A 1 93 ? -9.467 7.054 9.489 1.00 77.56 93 GLY A O 1
ATOM 709 N N . ASP A 1 94 ? -8.975 9.182 10.007 1.00 81.06 94 ASP A N 1
ATOM 710 C CA . ASP A 1 94 ? -10.081 9.788 9.261 1.00 81.06 94 ASP A CA 1
ATOM 711 C C . ASP A 1 94 ? -9.796 9.792 7.750 1.00 81.06 94 ASP A C 1
ATOM 713 O O . ASP A 1 94 ? -8.633 9.731 7.344 1.00 81.06 94 ASP A O 1
ATOM 717 N N . PRO A 1 95 ? -10.813 9.860 6.870 1.00 80.25 95 PRO A N 1
ATOM 718 C CA . PRO A 1 95 ? -10.591 10.047 5.437 1.00 80.25 95 PRO A CA 1
ATOM 719 C C . PRO A 1 95 ? -9.737 11.291 5.149 1.00 80.25 95 PRO A C 1
ATOM 721 O O . PRO A 1 95 ? -10.056 12.389 5.602 1.00 80.25 95 PRO A O 1
ATOM 724 N N . TYR A 1 96 ? -8.663 11.129 4.374 1.00 78.12 96 TYR A N 1
ATOM 725 C CA . TYR A 1 96 ? -7.793 12.244 4.007 1.00 78.12 96 TYR A CA 1
ATOM 726 C C . TYR A 1 96 ? -8.393 13.038 2.839 1.00 78.12 96 TYR A C 1
ATOM 728 O O . TYR A 1 96 ? -8.576 12.507 1.741 1.00 78.12 96 TYR A O 1
ATOM 736 N N . ILE A 1 97 ? -8.691 14.319 3.060 1.00 74.94 97 ILE A N 1
ATOM 737 C CA . ILE A 1 97 ? -9.212 15.215 2.022 1.00 74.94 97 ILE A CA 1
ATOM 738 C C . ILE A 1 97 ? -8.026 15.874 1.316 1.00 74.94 97 ILE A C 1
ATOM 740 O O . ILE A 1 97 ? -7.361 16.744 1.868 1.00 74.94 97 ILE A O 1
ATOM 744 N N . MET A 1 98 ? -7.750 15.458 0.081 1.00 66.25 98 MET A N 1
ATOM 745 C CA . MET A 1 98 ? -6.701 16.079 -0.726 1.00 66.25 98 MET A CA 1
ATOM 746 C C . MET A 1 98 ? -7.188 17.380 -1.367 1.00 66.25 98 MET A C 1
ATOM 748 O O . MET A 1 98 ? -7.925 17.345 -2.355 1.00 66.25 98 MET A O 1
ATOM 752 N N . GLU A 1 99 ? -6.684 18.517 -0.899 1.00 61.44 99 GLU A N 1
ATOM 753 C CA . GLU A 1 99 ? -6.629 19.730 -1.716 1.00 61.44 99 GLU A CA 1
ATOM 754 C C . GLU A 1 99 ? -5.414 19.619 -2.650 1.00 61.44 99 GLU A C 1
ATOM 756 O O . GLU A 1 99 ? -4.266 19.571 -2.211 1.00 61.44 99 GLU A O 1
ATOM 761 N N . MET A 1 100 ? -5.641 19.473 -3.957 1.00 44.50 100 MET A N 1
ATOM 762 C CA . MET A 1 100 ? -4.555 19.215 -4.909 1.00 44.50 100 MET A CA 1
ATOM 763 C C . MET A 1 100 ? -3.582 20.395 -5.006 1.00 44.50 100 MET A C 1
ATOM 765 O O . MET A 1 100 ? -3.870 21.399 -5.656 1.00 44.50 100 MET A O 1
ATOM 769 N N . ARG A 1 101 ? -2.373 20.223 -4.468 1.00 37.62 101 ARG A N 1
ATOM 770 C CA . ARG A 1 101 ? -1.185 20.982 -4.869 1.00 37.62 101 ARG A CA 1
ATOM 771 C C . ARG A 1 101 ? -0.024 20.006 -5.041 1.00 37.62 101 ARG A C 1
ATOM 773 O O . ARG A 1 101 ? 0.532 19.512 -4.068 1.00 37.62 101 ARG A O 1
ATOM 780 N N . PHE A 1 102 ? 0.320 19.701 -6.289 1.00 33.53 102 PHE A N 1
ATOM 781 C CA . PHE A 1 102 ? 1.451 18.832 -6.601 1.00 33.53 102 PHE A CA 1
ATOM 782 C C . PHE A 1 102 ? 2.755 19.636 -6.530 1.00 33.53 102 PHE A C 1
ATOM 784 O O . PHE A 1 102 ? 2.960 20.557 -7.319 1.00 33.53 102 PHE A O 1
ATOM 791 N N . ILE A 1 103 ? 3.638 19.295 -5.592 1.00 30.34 103 ILE A N 1
ATOM 792 C CA . ILE A 1 103 ? 5.042 19.721 -5.596 1.00 30.34 103 ILE A CA 1
ATOM 793 C C . ILE A 1 103 ? 5.862 18.436 -5.635 1.00 30.34 103 ILE A C 1
ATOM 795 O O . ILE A 1 103 ? 5.846 17.659 -4.685 1.00 30.34 103 ILE A O 1
ATOM 799 N N . PHE A 1 104 ? 6.536 18.189 -6.756 1.00 36.81 104 PHE A N 1
ATOM 800 C CA . PHE A 1 104 ? 7.378 17.013 -6.944 1.00 36.81 104 PHE A CA 1
ATOM 801 C C . PHE A 1 104 ? 8.839 17.405 -6.719 1.00 36.81 104 PHE A C 1
ATOM 803 O O . PHE A 1 104 ? 9.393 18.194 -7.483 1.00 36.81 104 PHE A O 1
ATOM 810 N N . LEU A 1 105 ? 9.456 16.855 -5.674 1.00 29.25 105 LEU A N 1
ATOM 811 C CA . LEU A 1 105 ? 10.901 16.890 -5.464 1.00 29.25 105 LEU A CA 1
ATOM 812 C C . LEU A 1 105 ? 11.405 15.459 -5.646 1.00 29.25 105 LEU A C 1
ATOM 814 O O . LEU A 1 105 ? 11.130 14.606 -4.809 1.00 29.25 105 LEU A O 1
ATOM 818 N N . PHE A 1 106 ? 12.108 15.188 -6.742 1.00 35.44 106 PHE A N 1
ATOM 819 C CA . PHE A 1 106 ? 12.811 13.920 -6.920 1.00 35.44 106 PHE A CA 1
ATOM 820 C C . PHE A 1 106 ? 14.239 14.189 -7.394 1.00 35.44 106 PHE A C 1
ATOM 822 O O . PHE A 1 106 ? 14.436 14.957 -8.336 1.00 35.44 106 PHE A O 1
ATOM 829 N N . GLU A 1 107 ? 15.218 13.538 -6.758 1.00 32.47 107 GLU A N 1
ATOM 830 C CA . GLU A 1 107 ? 16.608 13.476 -7.243 1.00 32.47 107 GLU A CA 1
ATOM 831 C C . GLU A 1 107 ? 16.794 12.420 -8.350 1.00 32.47 107 GLU A C 1
ATOM 833 O O . GLU A 1 107 ? 17.741 12.509 -9.125 1.00 32.47 107 GLU A O 1
ATOM 838 N N . GLU A 1 108 ? 15.849 11.487 -8.519 1.00 37.62 108 GLU A N 1
ATOM 839 C CA . GLU A 1 108 ? 15.819 10.539 -9.639 1.00 37.62 108 GLU A CA 1
ATOM 840 C C . GLU A 1 108 ? 14.474 10.581 -10.375 1.00 37.62 108 GLU A C 1
ATOM 842 O O . GLU A 1 108 ? 13.398 10.701 -9.793 1.00 37.62 108 GLU A O 1
ATOM 847 N N . LYS A 1 109 ? 14.541 10.548 -11.705 1.00 32.53 109 LYS A N 1
ATOM 848 C CA . LYS A 1 109 ? 13.459 10.956 -12.604 1.00 32.53 109 LYS A CA 1
ATOM 849 C C . LYS A 1 109 ? 12.332 9.912 -12.650 1.00 32.53 109 LYS A C 1
ATOM 851 O O . LYS A 1 109 ? 12.347 9.022 -13.494 1.00 32.53 109 LYS A O 1
ATOM 856 N N . ILE A 1 110 ? 11.327 10.039 -11.785 1.00 40.19 110 ILE A N 1
ATOM 857 C CA . ILE A 1 110 ? 10.093 9.242 -11.862 1.00 40.19 110 ILE A CA 1
ATOM 858 C C . ILE A 1 110 ? 9.107 9.949 -12.804 1.00 40.19 110 ILE A C 1
ATOM 860 O O . ILE A 1 110 ? 8.701 11.086 -12.566 1.00 40.19 110 ILE A O 1
ATOM 864 N N . LEU A 1 111 ? 8.741 9.286 -13.903 1.00 36.19 111 LEU A N 1
ATOM 865 C CA . LEU A 1 111 ? 7.726 9.761 -14.847 1.00 36.19 111 LEU A CA 1
ATOM 866 C C . LEU A 1 111 ? 6.332 9.349 -14.356 1.00 36.19 111 LEU A C 1
ATOM 868 O O . LEU A 1 111 ? 6.027 8.160 -14.287 1.00 36.19 111 LEU A O 1
ATOM 872 N N . PHE A 1 112 ? 5.481 10.333 -14.068 1.00 38.09 112 PHE A N 1
ATOM 873 C CA . PHE A 1 112 ? 4.050 10.128 -13.839 1.00 38.09 112 PHE A CA 1
ATOM 874 C C . PHE A 1 112 ? 3.269 10.579 -15.075 1.00 38.09 112 PHE A C 1
ATOM 876 O O . PHE A 1 112 ? 3.573 11.622 -15.656 1.00 38.09 112 PHE A O 1
ATOM 883 N N . THR A 1 113 ? 2.252 9.812 -15.467 1.00 30.27 113 THR A N 1
ATOM 884 C CA . THR A 1 113 ? 1.295 10.197 -16.513 1.00 30.27 113 THR A CA 1
ATOM 885 C C . THR A 1 113 ? -0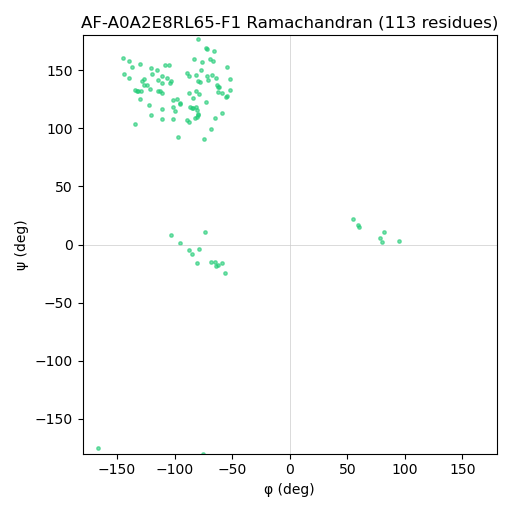.110 10.176 -15.929 1.00 30.27 113 THR A C 1
ATOM 887 O O . THR A 1 113 ? -0.563 9.126 -15.475 1.00 30.27 113 THR A O 1
ATOM 890 N N . ASP A 1 114 ? -0.789 11.321 -15.944 1.00 31.42 114 ASP A N 1
ATOM 891 C CA . ASP A 1 114 ? -2.217 11.416 -15.628 1.00 31.42 114 ASP A CA 1
ATOM 892 C C . ASP A 1 114 ? -3.051 10.924 -16.829 1.00 31.42 114 ASP A C 1
ATOM 894 O O . ASP A 1 114 ? 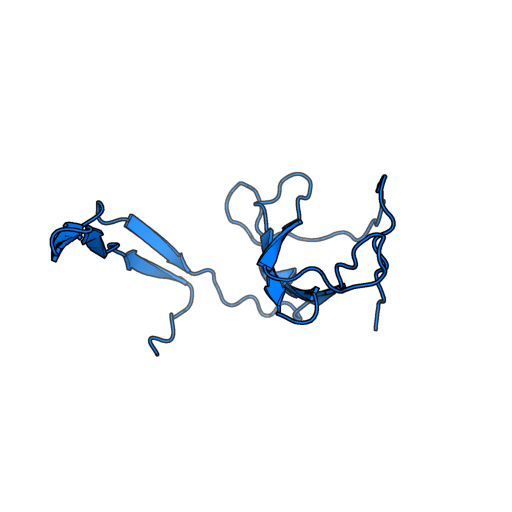-2.593 11.026 -17.975 1.00 31.42 114 ASP A O 1
ATOM 898 N N . ARG A 1 115 ? -4.237 10.360 -16.588 1.00 34.81 115 ARG A N 1
ATOM 899 C CA . ARG A 1 115 ? -5.228 10.061 -17.637 1.00 34.81 115 ARG A CA 1
ATOM 900 C C . ARG A 1 115 ? -6.533 10.767 -17.332 1.00 34.81 115 ARG A C 1
ATOM 902 O O . ARG A 1 115 ? -7.049 10.546 -16.218 1.00 34.81 115 ARG A O 1
#

Sequence (115 aa):
MLSLQPEQTYFVQAEVTDRQGVVKHSPIMSFTTSAVGTGQPKVVYGKVIGLDGHPKADELVVLTATESQTLLAQTDHQGYWQLNLGNMKTVTGDPYIMEMRFIFLFEEKILFTDR

Radius of gyration: 17.98 Å; Cα contacts (8 Å, |Δi|>4): 182; chains: 1; bounding box: 38×49×38 Å

Secondary structure (DSSP, 8-state):
---PPTT-EEEE--EEE-TTS-EEEPPPEEEEPPP-------EEEEE-B-TTS-B--SPEEEE--TTBPPEEEE--TTSEEEEEGGG-BBTTSSBP----------SS-PPP---

Solvent-accessible surface area (backbone atoms only — not comparable to full-atom values): 7419 Å² total; per-residue (Å²): 135,90,81,82,60,60,66,37,76,44,76,49,63,56,76,46,69,48,99,85,70,51,77,46,70,53,74,79,43,74,51,67,41,59,69,81,68,88,60,73,77,44,70,49,54,44,56,43,62,44,98,85,72,46,56,40,47,74,40,81,46,79,48,78,53,90,69,36,46,76,46,78,34,56,20,38,88,74,4,41,35,61,45,55,53,62,70,35,21,25,73,88,66,46,83,47,82,80,77,90,72,93,79,88,86,68,97,63,92,74,68,74,74,88,134

pLDDT: mean 71.73, std 17.54, range [29.25, 94.25]

Mean predicted aligned error: 13.12 Å

Nearest PDB structures (foldseek):
  4go6-assembly1_B  TM=3.394E-01  e=5.708E-01  Homo sapiens
  4go6-assembly1_D  TM=3.954E-01  e=2.523E+00  Homo sapiens
  8uin-assembly1_B  TM=3.308E-01  e=3.510E+00  Homo sapiens
  7noz-assembly1_B  TM=3.323E-01  e=4.140E+00  Homo sapiens
  2a73-assembly1_B  TM=3.392E-01  e=7.178E+00  Homo sapiens

Foldseek 3Di:
DDDDDAQDKDKDKDWDQDPVRDIDIDPIDIDHHHDPPPPDFDKWKFFDADPVRAGDFQDWDWDDDPQWDIDIWGAHPRRMTMDGLQCIAGPVRHGDDDPDDDDDDDPDDTDTDDD